Protein AF-A0A1J0D0J6-F1 (afdb_monomer_lite)

pLDDT: mean 79.49, std 19.03, range [25.89, 95.81]

Structure (mmCIF, N/CA/C/O backbone):
data_AF-A0A1J0D0J6-F1
#
_entry.id   AF-A0A1J0D0J6-F1
#
loop_
_atom_site.group_PDB
_atom_site.id
_atom_site.type_symbol
_atom_site.label_atom_id
_atom_site.label_alt_id
_atom_site.label_comp_id
_atom_site.label_asym_id
_atom_site.label_entity_id
_atom_site.label_seq_id
_atom_site.pdbx_PDB_ins_code
_atom_site.Cartn_x
_atom_site.Cartn_y
_atom_site.Cartn_z
_atom_site.occupancy
_atom_site.B_iso_or_equiv
_atom_site.auth_seq_id
_atom_site.auth_comp_id
_atom_site.auth_asym_id
_atom_site.auth_atom_id
_atom_site.pdbx_PDB_model_num
ATOM 1 N N . MET A 1 1 ? -25.439 -24.889 -25.841 1.00 33.88 1 MET A N 1
ATOM 2 C CA . MET A 1 1 ? -25.348 -24.005 -24.656 1.00 33.88 1 MET A CA 1
ATOM 3 C C . MET A 1 1 ? -24.408 -22.856 -24.989 1.00 33.88 1 MET A C 1
ATOM 5 O O . MET A 1 1 ? -23.199 -23.025 -24.946 1.00 33.88 1 MET A O 1
ATOM 9 N N . SER A 1 2 ? -24.957 -21.726 -25.433 1.00 25.89 2 SER A N 1
ATOM 10 C CA . SER A 1 2 ? -24.194 -20.523 -25.776 1.00 25.89 2 SER A CA 1
ATOM 11 C C . SER A 1 2 ? -23.903 -19.722 -24.507 1.00 25.89 2 SER A C 1
ATOM 13 O O . SER A 1 2 ? -24.827 -19.205 -23.877 1.00 25.89 2 SER A O 1
ATOM 15 N N . PHE A 1 3 ? -22.632 -19.621 -24.121 1.00 26.69 3 PHE A N 1
ATOM 16 C CA . PHE A 1 3 ? -22.214 -18.736 -23.038 1.00 26.69 3 PHE A CA 1
ATOM 17 C C . PHE A 1 3 ? -22.318 -17.281 -23.507 1.00 26.69 3 PHE A C 1
ATOM 19 O O . PHE A 1 3 ? -21.566 -16.821 -24.361 1.00 26.69 3 PHE A O 1
ATOM 26 N N . SER A 1 4 ? -23.299 -16.571 -22.953 1.00 28.45 4 SER A N 1
ATOM 27 C CA . SER A 1 4 ? -23.465 -15.125 -23.089 1.00 28.45 4 SER A CA 1
ATOM 28 C C . SER A 1 4 ? -22.262 -14.414 -22.459 1.00 28.45 4 SER A C 1
ATOM 30 O O . SER A 1 4 ? -22.034 -14.554 -21.256 1.00 28.45 4 SER A O 1
ATOM 32 N N . LEU A 1 5 ? -21.548 -13.613 -23.257 1.00 31.58 5 LEU A N 1
ATOM 33 C CA . LEU A 1 5 ? -20.520 -12.649 -22.848 1.00 31.58 5 LEU A CA 1
ATOM 34 C C . LEU A 1 5 ? -21.101 -11.623 -21.857 1.00 31.58 5 LEU A C 1
ATOM 36 O O . LEU A 1 5 ? -21.515 -10.527 -22.232 1.00 31.58 5 LEU A O 1
ATOM 40 N N . ARG A 1 6 ? -21.148 -11.973 -20.569 1.00 31.11 6 ARG A N 1
ATOM 41 C CA . ARG A 1 6 ? -21.402 -11.006 -19.497 1.00 31.11 6 ARG A CA 1
ATOM 42 C C . ARG A 1 6 ? -20.123 -10.202 -19.253 1.00 31.11 6 ARG A C 1
ATOM 44 O O . ARG A 1 6 ? -19.173 -10.720 -18.687 1.00 31.11 6 ARG A O 1
ATOM 51 N N . SER A 1 7 ? -20.163 -8.953 -19.724 1.00 34.00 7 SER A N 1
ATOM 52 C CA . SER A 1 7 ? -19.400 -7.765 -19.304 1.00 34.00 7 SER A CA 1
ATOM 53 C C . SER A 1 7 ? -17.882 -7.908 -19.124 1.00 34.00 7 SER A C 1
ATOM 55 O O . SER A 1 7 ? -17.413 -8.535 -18.180 1.00 34.00 7 SER A O 1
ATOM 57 N N . LEU A 1 8 ? -17.120 -7.197 -19.962 1.00 34.22 8 LEU A N 1
ATOM 58 C CA . LEU A 1 8 ? -15.710 -6.854 -19.736 1.00 34.22 8 LEU A CA 1
ATOM 59 C C . LEU A 1 8 ? -15.487 -6.430 -18.272 1.00 34.22 8 LEU A C 1
ATOM 61 O O . LEU A 1 8 ? -15.910 -5.353 -17.854 1.00 34.22 8 LEU A O 1
ATOM 65 N N . HIS A 1 9 ? -14.848 -7.305 -17.494 1.00 39.38 9 HIS A N 1
ATOM 66 C CA . HIS A 1 9 ? -14.452 -7.048 -16.114 1.00 39.38 9 HIS A CA 1
ATOM 67 C C . HIS A 1 9 ? -13.580 -5.790 -16.052 1.00 39.38 9 HIS A C 1
ATOM 69 O O . HIS A 1 9 ? -12.595 -5.672 -16.779 1.00 39.38 9 HIS A O 1
ATOM 75 N N . LYS A 1 10 ? -13.910 -4.855 -15.159 1.00 45.94 10 LYS A N 1
ATOM 76 C CA . LYS A 1 10 ? -13.025 -3.746 -14.789 1.00 45.94 10 LYS A CA 1
ATOM 77 C C . LYS A 1 10 ? -11.749 -4.354 -14.181 1.00 45.94 10 LYS A C 1
ATOM 79 O O . LYS A 1 10 ? -11.804 -4.926 -13.100 1.00 45.94 10 LYS A O 1
ATOM 84 N N . ILE A 1 11 ? -10.631 -4.309 -14.911 1.00 64.44 11 ILE A N 1
ATOM 85 C CA . ILE A 1 11 ? -9.398 -5.057 -14.576 1.00 64.44 11 ILE A CA 1
ATOM 86 C C . ILE A 1 11 ? -8.663 -4.450 -13.367 1.00 64.44 11 ILE A C 1
ATOM 88 O O . ILE A 1 11 ? -7.967 -5.163 -12.649 1.00 64.44 11 ILE A O 1
ATOM 92 N N . ALA A 1 12 ? -8.818 -3.145 -13.123 1.00 75.06 12 ALA A N 1
ATOM 93 C CA . ALA A 1 12 ? -8.212 -2.454 -11.990 1.00 75.06 12 ALA A CA 1
ATOM 94 C C . ALA A 1 12 ? -8.975 -1.167 -11.648 1.00 75.06 12 ALA A C 1
ATOM 96 O O . ALA A 1 12 ? -9.490 -0.486 -12.540 1.00 75.06 12 ALA A O 1
ATOM 97 N N . ASP A 1 13 ? -8.990 -0.811 -10.365 1.00 82.00 13 ASP A N 1
ATOM 98 C CA . ASP A 1 13 ? -9.289 0.551 -9.935 1.00 82.00 13 ASP A CA 1
ATOM 99 C C . ASP A 1 13 ? -8.008 1.384 -9.978 1.00 82.00 13 ASP A C 1
ATOM 101 O O . ASP A 1 13 ? -6.954 0.952 -9.508 1.00 82.00 13 ASP A O 1
ATOM 105 N N . ILE A 1 14 ? -8.101 2.576 -10.565 1.00 82.75 14 ILE A N 1
ATOM 106 C CA . ILE A 1 14 ? -6.987 3.516 -10.677 1.00 82.75 14 ILE A CA 1
ATOM 107 C C . ILE A 1 14 ? -7.371 4.790 -9.934 1.00 82.75 14 ILE A C 1
ATOM 109 O O . ILE A 1 14 ? -8.470 5.313 -10.116 1.00 82.75 14 ILE A O 1
ATOM 113 N N . PHE A 1 15 ? -6.449 5.276 -9.109 1.00 83.50 15 PHE A N 1
ATOM 114 C CA . PHE A 1 15 ? -6.597 6.496 -8.327 1.00 83.50 15 PHE A CA 1
ATOM 115 C C . PHE A 1 15 ? -5.605 7.537 -8.846 1.00 83.50 15 PHE A C 1
ATOM 117 O O . PHE A 1 15 ? -4.463 7.201 -9.162 1.00 83.50 15 PHE A O 1
ATOM 124 N N . TYR A 1 16 ? -6.044 8.790 -8.941 1.00 82.38 16 TYR A N 1
ATOM 125 C CA . TYR A 1 16 ? -5.251 9.896 -9.472 1.00 82.38 16 TYR A CA 1
ATOM 126 C C . TYR A 1 16 ? -5.133 11.008 -8.437 1.00 82.38 16 TYR A C 1
ATOM 128 O O . TYR A 1 16 ? -6.070 11.240 -7.672 1.00 82.38 16 TYR A O 1
ATOM 136 N N . ILE A 1 17 ? -3.991 11.701 -8.439 1.00 85.56 17 ILE A N 1
ATOM 137 C CA . ILE A 1 17 ? -3.879 12.989 -7.753 1.00 85.56 17 ILE A CA 1
ATOM 138 C C . ILE A 1 17 ? -4.787 13.971 -8.487 1.00 85.56 17 ILE A C 1
ATOM 140 O O . ILE A 1 17 ? -4.738 14.082 -9.711 1.00 85.56 17 ILE A O 1
ATOM 144 N N . ASP A 1 18 ? -5.610 14.668 -7.723 1.00 83.69 18 ASP A N 1
ATOM 145 C CA . ASP A 1 18 ? -6.463 15.727 -8.230 1.00 83.69 18 ASP A CA 1
ATOM 146 C C . ASP A 1 18 ? -5.636 16.992 -8.533 1.00 83.69 18 ASP A C 1
ATOM 148 O O . ASP A 1 18 ? -4.759 17.379 -7.755 1.00 83.69 18 ASP A O 1
ATOM 152 N N . SER A 1 19 ? -5.882 17.616 -9.689 1.00 82.06 19 SER A N 1
ATOM 15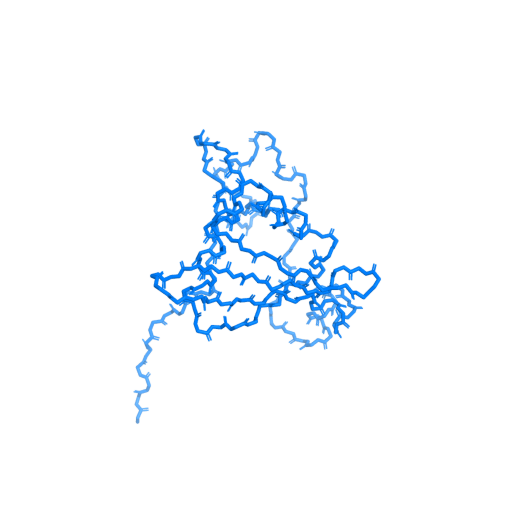3 C CA . SER A 1 19 ? -5.074 18.738 -10.188 1.00 82.06 19 SER A CA 1
ATOM 154 C C . SER A 1 19 ? -5.249 20.031 -9.404 1.00 82.06 19 SER A C 1
ATOM 156 O O . SER A 1 19 ? -4.346 20.870 -9.412 1.00 82.06 19 SER A O 1
ATOM 158 N N . GLU A 1 20 ? -6.382 20.187 -8.722 1.00 84.25 20 GLU A N 1
ATOM 159 C CA . GLU A 1 20 ? -6.707 21.385 -7.951 1.00 84.25 20 GLU A CA 1
ATOM 160 C C . GLU A 1 20 ? -6.112 21.294 -6.545 1.00 84.25 20 GLU A C 1
ATOM 162 O O . GLU A 1 20 ? -5.362 22.165 -6.110 1.00 84.25 20 GLU A O 1
ATOM 167 N N . THR A 1 21 ? -6.394 20.196 -5.846 1.00 85.44 21 THR A N 1
ATOM 168 C CA . THR A 1 21 ? -5.974 19.971 -4.460 1.00 85.44 21 THR A CA 1
ATOM 169 C C . THR A 1 21 ? -4.526 19.508 -4.342 1.00 85.44 21 THR A C 1
ATOM 171 O O . THR A 1 21 ? -3.906 19.714 -3.298 1.00 85.44 21 THR A O 1
ATOM 174 N N . LYS A 1 22 ? -3.989 18.844 -5.379 1.00 84.19 22 LYS A N 1
ATOM 175 C CA . LYS A 1 22 ? -2.645 18.234 -5.419 1.00 84.19 22 LYS A CA 1
ATOM 176 C C . LYS A 1 22 ? -2.328 17.376 -4.186 1.00 84.19 22 LYS A C 1
ATOM 178 O O . LYS A 1 22 ? -1.175 17.241 -3.777 1.00 84.19 22 LYS A O 1
ATOM 183 N N . ASN A 1 23 ? -3.359 16.791 -3.577 1.00 86.56 23 ASN A N 1
ATOM 184 C CA . ASN A 1 23 ? -3.250 16.106 -2.298 1.00 86.56 23 ASN A CA 1
ATOM 185 C C . ASN A 1 23 ? -3.076 14.593 -2.499 1.00 86.56 23 ASN A C 1
ATOM 187 O O . ASN A 1 23 ? -4.041 13.863 -2.732 1.00 86.56 23 ASN A O 1
ATOM 191 N N . SER A 1 24 ? -1.839 14.111 -2.372 1.00 86.25 24 SER A N 1
ATOM 192 C CA . SER A 1 24 ? -1.521 12.683 -2.496 1.00 86.25 24 SER A CA 1
ATOM 193 C C . SER A 1 24 ? -2.089 11.822 -1.365 1.00 86.25 24 SER A C 1
ATOM 195 O O . SER A 1 24 ? -2.335 10.633 -1.570 1.00 86.25 24 SER A O 1
ATOM 197 N N . ASP A 1 25 ? -2.375 12.401 -0.198 1.00 89.69 25 ASP A N 1
ATOM 198 C CA . ASP A 1 25 ? -2.950 11.651 0.916 1.00 89.69 25 ASP A CA 1
ATOM 199 C C . ASP A 1 25 ? -4.391 11.210 0.602 1.00 89.69 25 ASP A C 1
ATOM 201 O O . ASP A 1 25 ? -4.797 10.110 0.977 1.00 89.69 25 ASP A O 1
ATOM 205 N N . LEU A 1 26 ? -5.150 12.018 -0.154 1.00 89.69 26 LEU A N 1
ATOM 206 C CA . LEU A 1 26 ? -6.492 11.643 -0.615 1.00 89.69 26 LEU A CA 1
ATOM 207 C C . LEU A 1 26 ? -6.462 10.437 -1.557 1.00 89.69 26 LEU A C 1
ATOM 209 O O . LEU A 1 26 ? -7.381 9.621 -1.529 1.00 89.69 26 LEU A O 1
ATOM 213 N N . VAL A 1 27 ? -5.402 10.285 -2.353 1.00 91.06 27 VAL A N 1
ATOM 214 C CA . VAL A 1 27 ? -5.236 9.124 -3.237 1.00 91.06 27 VAL A CA 1
ATOM 215 C C . VAL A 1 27 ? -5.095 7.848 -2.410 1.00 91.06 27 VAL A C 1
ATOM 217 O O . VAL A 1 27 ? -5.794 6.870 -2.678 1.00 91.06 27 VAL A O 1
ATOM 220 N N . ILE A 1 28 ? -4.268 7.877 -1.358 1.00 92.31 28 ILE A N 1
ATOM 221 C CA . ILE A 1 28 ? -4.145 6.753 -0.421 1.00 92.31 28 ILE A CA 1
ATOM 222 C C . ILE A 1 28 ? -5.481 6.484 0.281 1.00 92.31 28 ILE A C 1
ATOM 224 O O . ILE A 1 28 ? -5.913 5.335 0.335 1.00 92.31 28 ILE A O 1
ATOM 228 N N . CYS A 1 29 ? -6.164 7.515 0.789 1.00 92.38 29 CYS A N 1
ATOM 229 C CA . CYS A 1 29 ? -7.453 7.346 1.464 1.00 92.38 29 CYS A CA 1
ATOM 230 C C . CYS A 1 29 ? -8.501 6.700 0.546 1.00 92.38 29 CYS A C 1
ATOM 232 O O . CYS A 1 29 ? -9.153 5.742 0.951 1.00 92.38 29 CYS A O 1
ATOM 234 N N . ASN A 1 30 ? -8.614 7.159 -0.702 1.00 91.81 30 ASN A N 1
ATOM 235 C CA . ASN A 1 30 ? -9.546 6.603 -1.684 1.00 91.81 30 ASN A CA 1
ATOM 236 C C . ASN A 1 30 ? -9.204 5.154 -2.055 1.00 91.81 30 ASN A C 1
ATOM 238 O O . ASN A 1 30 ? -10.107 4.327 -2.221 1.00 91.81 30 ASN A O 1
ATOM 242 N N . MET A 1 31 ? -7.909 4.838 -2.157 1.00 93.00 31 MET A N 1
ATOM 243 C CA . MET A 1 31 ? -7.432 3.472 -2.358 1.00 93.00 31 MET A CA 1
ATOM 244 C C . MET A 1 31 ? -7.852 2.574 -1.190 1.00 93.00 31 MET A C 1
ATOM 246 O O . MET A 1 31 ? -8.501 1.554 -1.417 1.00 93.00 31 MET A O 1
ATOM 250 N N . LEU A 1 32 ? -7.550 2.967 0.052 1.00 92.56 32 LEU A N 1
ATOM 251 C CA . LEU A 1 32 ? -7.904 2.200 1.251 1.00 92.56 32 LEU A CA 1
ATOM 252 C C . LEU A 1 32 ? -9.419 2.005 1.373 1.00 92.56 32 LEU A C 1
ATOM 254 O O . LEU A 1 32 ? -9.879 0.882 1.575 1.00 92.56 32 LEU A O 1
ATOM 258 N N . ASP A 1 33 ? -10.207 3.063 1.179 1.00 92.94 33 ASP A N 1
ATOM 259 C CA . ASP A 1 33 ? -11.670 2.989 1.209 1.00 92.94 33 ASP A CA 1
ATOM 260 C C . ASP A 1 33 ? -12.238 2.057 0.142 1.00 92.94 33 ASP A C 1
ATOM 262 O O . ASP A 1 33 ? -13.258 1.406 0.361 1.00 92.94 33 ASP A O 1
ATOM 266 N N . THR A 1 34 ? -11.583 1.971 -1.013 1.00 91.81 34 THR A N 1
ATOM 267 C CA . THR A 1 34 ? -11.979 1.044 -2.073 1.00 91.81 34 THR A CA 1
ATOM 268 C C . THR A 1 34 ? -11.615 -0.394 -1.725 1.00 91.81 34 THR A C 1
ATOM 270 O O . THR A 1 34 ? -12.426 -1.286 -1.951 1.00 91.81 34 THR A O 1
ATOM 273 N N . MET A 1 35 ? -10.465 -0.630 -1.089 1.00 91.62 35 MET A N 1
ATOM 274 C CA . MET A 1 35 ? -10.091 -1.958 -0.589 1.00 91.62 35 MET A CA 1
ATOM 275 C C . MET A 1 35 ? -11.125 -2.491 0.415 1.00 91.62 35 MET A C 1
ATOM 277 O O . MET A 1 35 ? -11.558 -3.630 0.301 1.00 91.62 35 MET A O 1
ATOM 281 N N . PHE A 1 36 ? -11.631 -1.653 1.325 1.00 91.62 36 PHE A N 1
ATOM 282 C CA . PHE A 1 36 ? -12.677 -2.059 2.278 1.00 91.62 36 PHE A CA 1
ATOM 283 C C . PHE A 1 36 ? -14.041 -2.406 1.646 1.00 91.62 36 PHE A C 1
ATOM 285 O O . PHE A 1 36 ? -14.899 -2.947 2.343 1.00 91.62 36 PHE A O 1
ATOM 292 N N . LYS A 1 37 ? -14.277 -2.093 0.362 1.00 90.44 37 LYS A N 1
ATOM 293 C CA . LYS A 1 37 ? -15.532 -2.434 -0.341 1.00 90.44 37 LYS A CA 1
ATOM 294 C C . LYS A 1 37 ? -15.537 -3.851 -0.906 1.00 90.44 37 LYS A C 1
ATOM 296 O O . LYS A 1 37 ? -16.611 -4.374 -1.196 1.00 90.44 37 LYS A O 1
ATOM 301 N N . TYR A 1 38 ? -14.367 -4.448 -1.106 1.00 86.94 38 TYR A N 1
ATOM 302 C CA . TYR A 1 38 ? -14.255 -5.800 -1.638 1.00 86.94 38 TYR A CA 1
ATOM 303 C C . TYR A 1 38 ? -14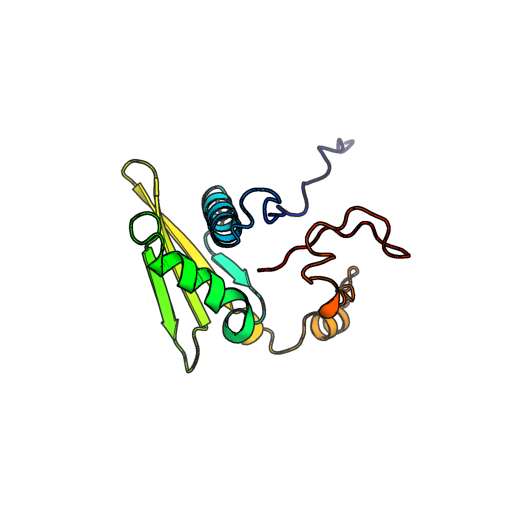.293 -6.825 -0.504 1.00 86.94 38 TYR A C 1
ATOM 305 O O . TYR A 1 38 ? -13.784 -6.574 0.584 1.00 86.94 38 TYR A O 1
ATOM 313 N N . ASP A 1 39 ? -14.815 -8.021 -0.778 1.00 82.62 39 ASP A N 1
ATOM 314 C CA . ASP A 1 39 ? -14.819 -9.148 0.174 1.00 82.62 39 ASP A CA 1
ATOM 315 C C . ASP A 1 39 ? -13.436 -9.836 0.286 1.00 82.62 39 ASP A C 1
ATOM 317 O O . ASP A 1 39 ? -13.291 -11.036 0.525 1.00 82.62 39 ASP A O 1
ATOM 321 N N . VAL A 1 40 ? -12.373 -9.064 0.048 1.00 81.06 40 VAL A N 1
ATOM 322 C CA . VAL A 1 40 ? -10.985 -9.515 0.041 1.00 81.06 40 VAL A CA 1
ATOM 323 C C . VAL A 1 40 ? -10.316 -9.029 1.315 1.00 81.06 40 VAL A C 1
ATOM 325 O O . VAL A 1 40 ? -10.244 -7.838 1.601 1.00 81.06 40 VAL A O 1
ATOM 328 N N . HIS A 1 41 ? -9.776 -9.976 2.072 1.00 87.38 41 HIS A N 1
ATOM 329 C CA . HIS A 1 41 ? -9.208 -9.704 3.389 1.00 87.38 41 HIS A CA 1
ATOM 330 C C . HIS A 1 41 ? -7.697 -9.444 3.336 1.00 87.38 41 HIS A C 1
ATOM 332 O O . HIS A 1 41 ? -7.152 -8.804 4.236 1.00 87.38 41 HIS A O 1
ATOM 338 N N . THR A 1 42 ? -7.019 -9.916 2.283 1.00 93.00 42 THR A N 1
ATOM 339 C CA . THR A 1 42 ? -5.567 -9.788 2.111 1.00 93.00 42 THR A CA 1
ATOM 340 C C . THR A 1 42 ? -5.225 -9.351 0.696 1.00 93.00 42 THR A C 1
ATOM 342 O O . THR A 1 42 ? -5.578 -10.007 -0.279 1.00 93.00 42 THR A O 1
ATOM 345 N N . TYR A 1 43 ? -4.467 -8.269 0.609 1.00 93.75 43 TYR A N 1
ATOM 346 C CA . TYR A 1 43 ? -3.893 -7.713 -0.600 1.00 93.75 43 TYR A CA 1
ATOM 347 C C . TYR A 1 43 ? -2.389 -7.939 -0.596 1.00 93.75 43 TYR A C 1
ATOM 349 O O . TYR A 1 43 ? -1.731 -7.837 0.441 1.00 93.75 43 TYR A O 1
ATOM 357 N N . TYR A 1 44 ? -1.835 -8.213 -1.769 1.00 92.25 44 TYR A N 1
ATOM 358 C CA . TYR A 1 44 ? -0.404 -8.397 -1.946 1.00 92.25 44 TYR A CA 1
ATOM 359 C C . TYR A 1 44 ? 0.164 -7.212 -2.711 1.00 92.25 44 TYR A C 1
ATOM 361 O O . TYR A 1 44 ? -0.209 -6.969 -3.856 1.00 92.25 44 TYR A O 1
ATOM 369 N N . CYS A 1 45 ? 1.076 -6.491 -2.071 1.00 92.31 45 CYS A N 1
ATOM 370 C CA . CYS A 1 45 ? 1.879 -5.466 -2.718 1.00 92.31 45 CYS A CA 1
ATOM 371 C C . CYS A 1 45 ? 3.303 -6.007 -2.879 1.00 92.31 45 CYS A C 1
ATOM 373 O O . CYS A 1 45 ? 3.796 -6.740 -2.022 1.00 92.31 45 CYS A O 1
ATOM 375 N N . HIS A 1 46 ? 3.945 -5.751 -4.012 1.00 91.00 46 HIS A N 1
ATOM 376 C CA . HIS A 1 46 ? 5.263 -6.303 -4.300 1.00 91.00 46 HIS A CA 1
ATOM 377 C C . HIS A 1 46 ? 6.342 -5.274 -4.007 1.00 91.00 46 HIS A C 1
ATOM 379 O O . HIS A 1 46 ? 6.350 -4.225 -4.645 1.00 91.00 46 HIS A O 1
ATOM 385 N N . ASN A 1 47 ? 7.263 -5.608 -3.098 1.00 89.94 47 ASN A N 1
ATOM 386 C CA . ASN A 1 47 ? 8.285 -4.695 -2.587 1.00 89.94 47 ASN A CA 1
ATOM 387 C C . ASN A 1 47 ? 7.674 -3.538 -1.773 1.00 89.94 47 ASN A C 1
ATOM 389 O O . ASN A 1 47 ? 8.160 -2.407 -1.814 1.00 89.94 47 ASN A O 1
ATOM 393 N N . LEU A 1 48 ? 6.602 -3.847 -1.030 1.00 90.12 48 LEU A N 1
ATOM 394 C CA . LEU A 1 48 ? 5.843 -2.901 -0.208 1.00 90.12 48 LEU A CA 1
ATOM 395 C C . LEU A 1 48 ? 6.759 -2.136 0.750 1.00 90.12 48 LEU A C 1
ATOM 397 O O . LEU A 1 48 ? 6.675 -0.912 0.834 1.00 90.12 48 LEU A O 1
ATOM 401 N N . ALA A 1 49 ? 7.633 -2.858 1.457 1.00 87.50 49 ALA A N 1
ATOM 402 C CA . ALA A 1 49 ? 8.464 -2.297 2.519 1.00 87.50 49 ALA A CA 1
ATOM 403 C C . ALA A 1 49 ? 9.400 -1.178 2.036 1.00 87.50 49 ALA A C 1
ATOM 405 O O . ALA A 1 49 ? 9.695 -0.260 2.796 1.00 87.50 49 ALA A O 1
ATOM 406 N N . ASN A 1 50 ? 9.850 -1.254 0.781 1.00 86.69 50 ASN A N 1
ATOM 407 C CA . ASN A 1 50 ? 10.848 -0.347 0.214 1.00 86.69 50 ASN A CA 1
ATOM 408 C C . ASN A 1 50 ? 10.245 0.771 -0.652 1.00 86.69 50 ASN A C 1
ATOM 410 O O . ASN A 1 50 ? 10.997 1.600 -1.155 1.00 86.69 50 ASN A O 1
ATOM 414 N N . SER A 1 51 ? 8.928 0.771 -0.881 1.00 84.00 51 SER A N 1
ATOM 415 C CA . SER A 1 51 ? 8.265 1.725 -1.779 1.00 84.00 51 SER A CA 1
ATOM 416 C C . SER A 1 51 ? 7.005 2.302 -1.133 1.00 84.00 51 SER A C 1
ATOM 418 O O . SER A 1 51 ? 7.067 3.312 -0.433 1.00 84.00 51 SER A O 1
ATOM 420 N N . ASP A 1 52 ? 5.859 1.644 -1.309 1.00 87.31 52 ASP A N 1
ATOM 421 C CA . ASP A 1 52 ? 4.545 2.246 -1.048 1.00 87.31 52 ASP A CA 1
ATOM 422 C C . ASP A 1 52 ? 4.240 2.419 0.450 1.00 87.31 52 ASP A C 1
ATOM 424 O O . ASP A 1 52 ? 3.422 3.253 0.849 1.00 87.31 52 ASP A O 1
ATOM 428 N N . LEU A 1 53 ? 4.894 1.635 1.312 1.00 89.25 53 LEU A N 1
ATOM 429 C CA . LEU A 1 53 ? 4.579 1.589 2.737 1.00 89.25 53 LEU A CA 1
ATOM 430 C C . LEU A 1 53 ? 4.751 2.935 3.442 1.00 89.25 53 LEU A C 1
ATOM 432 O O . LEU A 1 53 ? 3.955 3.263 4.322 1.00 89.25 53 LEU A O 1
ATOM 436 N N . TYR A 1 54 ? 5.764 3.717 3.063 1.00 89.00 54 TYR A N 1
ATOM 437 C CA . TYR A 1 54 ? 6.005 5.029 3.661 1.00 89.00 54 TYR A CA 1
ATOM 438 C C . TYR A 1 54 ? 4.778 5.943 3.514 1.00 89.00 54 TYR A C 1
ATOM 440 O O . TYR A 1 54 ? 4.343 6.575 4.478 1.00 89.00 54 TYR A O 1
ATOM 448 N N . TYR A 1 55 ? 4.158 5.947 2.335 1.00 89.31 55 TYR A N 1
ATOM 449 C CA . TYR A 1 55 ? 2.992 6.775 2.037 1.00 89.31 55 TYR A CA 1
ATOM 450 C C . TYR A 1 55 ? 1.719 6.282 2.738 1.00 89.31 55 TYR A C 1
ATOM 452 O O . TYR A 1 55 ? 0.914 7.084 3.225 1.00 89.31 55 TYR A O 1
ATOM 460 N N . ILE A 1 56 ? 1.569 4.962 2.871 1.00 90.81 56 ILE A N 1
ATOM 461 C CA . ILE A 1 56 ? 0.477 4.337 3.633 1.00 90.81 56 ILE A CA 1
ATOM 462 C C . ILE A 1 56 ? 0.607 4.642 5.136 1.00 90.81 56 ILE A C 1
ATOM 464 O O . ILE A 1 56 ? -0.377 4.922 5.814 1.00 90.81 56 ILE A O 1
ATOM 468 N N . LEU A 1 57 ? 1.821 4.630 5.690 1.00 89.38 57 LEU A N 1
ATOM 469 C CA . LEU A 1 57 ? 2.033 4.967 7.100 1.00 89.38 57 LEU A CA 1
ATOM 470 C C . LEU A 1 57 ? 1.895 6.468 7.360 1.00 89.38 57 LEU A C 1
ATOM 472 O O . LEU A 1 57 ? 1.351 6.862 8.389 1.00 89.38 57 LEU A O 1
ATOM 476 N N . LYS A 1 58 ? 2.315 7.324 6.428 1.00 90.25 58 LYS A N 1
ATOM 477 C CA . LYS A 1 58 ? 2.133 8.778 6.536 1.00 90.25 58 LYS A CA 1
ATOM 478 C C . LYS A 1 58 ? 0.657 9.159 6.686 1.00 90.25 58 LYS A C 1
ATOM 480 O O . LYS A 1 58 ? 0.325 10.027 7.495 1.00 90.25 58 LYS A O 1
ATOM 485 N N . THR A 1 59 ? -0.236 8.486 5.961 1.00 85.19 59 THR A N 1
ATOM 486 C CA . THR A 1 59 ? -1.686 8.706 6.095 1.00 85.19 59 THR A CA 1
ATOM 487 C C . THR A 1 59 ? -2.228 8.278 7.455 1.00 85.19 59 THR A C 1
ATOM 489 O O . THR A 1 59 ? -3.147 8.925 7.952 1.00 85.19 59 THR A O 1
ATOM 492 N N . SER A 1 60 ? -1.625 7.279 8.111 1.00 82.31 60 SER A N 1
ATOM 493 C CA . SER A 1 60 ? -2.002 6.893 9.481 1.00 82.31 60 SER A CA 1
ATOM 494 C C . SER A 1 60 ? -1.819 8.016 10.501 1.00 82.31 60 SER A C 1
ATOM 496 O O . SER A 1 60 ? -2.656 8.191 11.383 1.00 82.31 60 SER A O 1
ATOM 498 N N . ILE A 1 61 ? -0.761 8.815 10.340 1.00 86.19 61 ILE A N 1
ATOM 499 C CA . ILE A 1 61 ? -0.442 9.932 11.237 1.00 86.19 61 ILE A CA 1
ATOM 500 C C . ILE A 1 61 ? -1.411 11.094 11.008 1.00 86.19 61 ILE A C 1
ATOM 502 O O . ILE A 1 61 ? -1.829 11.752 11.956 1.00 86.19 61 ILE A O 1
ATOM 506 N N . LYS A 1 62 ? -1.781 11.346 9.748 1.00 87.81 62 LYS A N 1
ATOM 507 C CA . LYS A 1 62 ? -2.670 12.455 9.377 1.00 87.81 62 LYS A CA 1
ATOM 508 C C . LYS A 1 62 ? -4.144 12.180 9.667 1.00 87.81 62 LYS A C 1
ATOM 510 O O . LYS A 1 62 ? -4.883 13.115 9.959 1.00 87.81 62 LYS A O 1
ATOM 515 N N . TYR A 1 63 ? -4.568 10.919 9.597 1.00 87.62 63 TYR A N 1
ATOM 516 C CA . TYR A 1 63 ? -5.969 10.520 9.751 1.00 87.62 63 TYR A CA 1
ATOM 517 C C . TYR A 1 63 ? -6.162 9.419 10.810 1.00 87.62 63 TYR A C 1
ATOM 519 O O . TYR A 1 63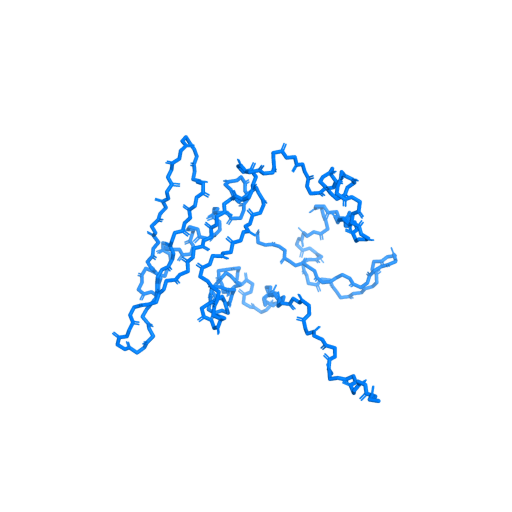 ? -6.772 8.382 10.518 1.00 87.62 63 TYR A O 1
ATOM 527 N N . PRO A 1 64 ? -5.707 9.633 12.061 1.00 86.06 64 PRO A N 1
ATOM 528 C CA . PRO A 1 64 ? -5.707 8.600 13.102 1.00 86.06 64 PRO A CA 1
ATOM 529 C C . PRO A 1 64 ? -7.119 8.147 13.507 1.00 86.06 64 PRO A C 1
ATOM 531 O O . PRO A 1 64 ? -7.303 7.040 14.005 1.00 86.06 64 PRO A O 1
ATOM 534 N N . ASN A 1 65 ? -8.130 8.987 13.259 1.00 88.31 65 ASN A N 1
ATOM 535 C CA . ASN A 1 65 ? -9.530 8.702 13.585 1.00 88.31 65 ASN A CA 1
ATOM 536 C C . ASN A 1 65 ? -10.265 7.914 12.488 1.00 88.31 65 ASN A C 1
ATOM 538 O O . ASN A 1 65 ? -11.387 7.465 12.712 1.00 88.31 65 ASN A O 1
ATOM 542 N N . ILE A 1 66 ? -9.668 7.767 11.299 1.00 90.38 66 ILE A N 1
ATOM 5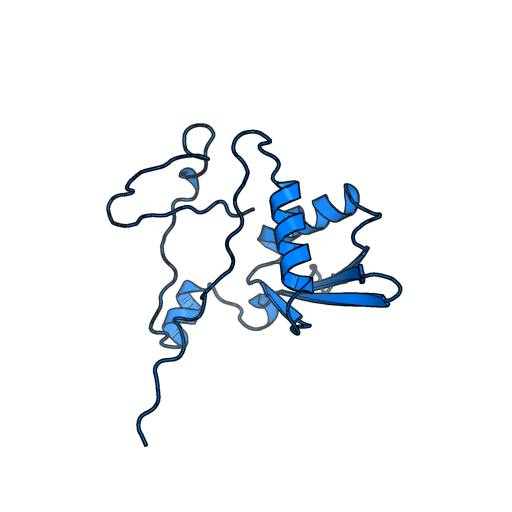43 C CA . ILE A 1 66 ? -10.291 7.062 10.168 1.00 90.38 66 ILE A CA 1
ATOM 544 C C . ILE A 1 66 ? -9.784 5.623 10.098 1.00 90.38 66 ILE A C 1
ATOM 546 O O . ILE A 1 66 ? -10.571 4.691 9.924 1.00 90.38 66 ILE A O 1
ATOM 550 N N . TYR A 1 67 ? -8.475 5.446 10.256 1.00 92.50 67 TYR A N 1
ATOM 551 C CA . TYR A 1 67 ? -7.805 4.169 10.072 1.00 92.50 67 TYR A CA 1
ATOM 552 C C . TYR A 1 67 ? -6.901 3.865 11.261 1.00 92.50 67 TYR A C 1
ATOM 554 O O . TYR A 1 67 ? -6.134 4.713 11.709 1.00 92.50 67 TYR A O 1
ATOM 562 N N . THR A 1 68 ? -6.928 2.620 11.729 1.00 91.88 68 THR A N 1
ATOM 563 C CA . THR A 1 68 ? -5.937 2.109 12.683 1.00 91.88 68 THR A CA 1
ATOM 564 C C . THR A 1 68 ? -5.046 1.092 11.993 1.00 91.88 68 THR A C 1
ATOM 566 O O . THR A 1 68 ? -5.552 0.161 11.365 1.00 91.88 68 THR A O 1
ATOM 569 N N . PHE A 1 69 ? -3.734 1.254 12.141 1.00 93.00 69 PHE A N 1
ATOM 570 C CA . PHE A 1 69 ? -2.724 0.448 11.468 1.00 93.00 69 PHE A CA 1
ATOM 571 C C . PHE A 1 69 ? -1.951 -0.398 12.478 1.00 93.00 69 PHE A C 1
ATOM 573 O O . PHE A 1 69 ? -1.508 0.099 13.510 1.00 93.00 69 PHE A O 1
ATOM 580 N N . TYR A 1 70 ? -1.756 -1.670 12.151 1.00 92.00 70 TYR A N 1
ATOM 581 C CA . TYR A 1 70 ? -1.007 -2.636 12.947 1.00 92.00 70 TYR A CA 1
ATOM 582 C C . TYR A 1 70 ? 0.101 -3.242 12.069 1.00 92.00 70 TYR A C 1
ATOM 584 O O . TYR A 1 70 ? -0.133 -4.237 11.367 1.00 92.00 70 TYR A O 1
ATOM 592 N N . PRO A 1 71 ? 1.292 -2.617 12.021 1.00 89.88 71 PRO A N 1
ATOM 593 C CA . PRO A 1 71 ? 2.421 -3.133 11.257 1.00 89.88 71 PRO A CA 1
ATOM 594 C C . PRO A 1 71 ? 2.995 -4.402 11.905 1.00 89.88 71 PRO A C 1
ATOM 596 O O . PRO A 1 71 ? 3.079 -4.523 13.123 1.00 89.88 71 PRO A O 1
ATOM 599 N N . THR A 1 72 ? 3.398 -5.361 11.075 1.00 89.25 72 THR A N 1
ATOM 600 C CA . THR A 1 72 ? 4.083 -6.599 11.467 1.00 89.25 72 THR A CA 1
ATOM 601 C C . THR A 1 72 ? 5.504 -6.580 10.918 1.00 89.25 72 THR A C 1
ATOM 603 O O . THR A 1 72 ? 5.700 -6.413 9.711 1.00 89.25 72 THR A O 1
ATOM 606 N N . PHE A 1 73 ? 6.487 -6.799 11.790 1.00 85.50 73 PHE A N 1
ATOM 607 C CA . PHE A 1 73 ? 7.907 -6.709 11.462 1.00 85.50 73 PHE A CA 1
ATOM 608 C C . PHE A 1 73 ? 8.583 -8.084 11.469 1.00 85.50 73 PHE A C 1
ATOM 610 O O . PHE A 1 73 ? 8.348 -8.904 12.353 1.00 85.50 73 PHE A O 1
ATOM 617 N N . LYS A 1 74 ? 9.475 -8.302 10.503 1.00 74.56 74 LYS A N 1
ATOM 618 C CA . LYS A 1 74 ? 10.503 -9.348 10.497 1.00 74.56 74 LYS A CA 1
ATOM 619 C C . LYS A 1 74 ? 11.750 -8.743 9.850 1.00 74.56 74 LYS A C 1
ATOM 621 O O . LYS A 1 74 ? 11.911 -8.822 8.636 1.00 74.56 74 LYS A O 1
ATOM 626 N N . TYR A 1 75 ? 12.567 -8.062 10.655 1.00 77.88 75 TYR A N 1
ATOM 627 C CA . TYR A 1 75 ? 13.655 -7.148 10.248 1.00 77.88 75 TYR A CA 1
ATOM 628 C C . TYR A 1 75 ? 13.189 -5.881 9.509 1.00 77.88 75 TYR A C 1
ATOM 630 O O . TYR A 1 75 ? 13.619 -4.795 9.869 1.00 77.88 75 TYR A O 1
ATOM 638 N N . ASN A 1 76 ? 12.243 -6.006 8.574 1.00 76.25 76 ASN A N 1
ATOM 639 C CA . ASN A 1 76 ? 11.468 -4.920 7.965 1.00 76.25 76 ASN A CA 1
ATOM 640 C C . ASN A 1 76 ? 9.962 -5.177 8.145 1.00 76.25 76 ASN A C 1
ATOM 642 O O . ASN A 1 76 ? 9.559 -6.268 8.559 1.00 76.25 76 ASN A O 1
ATOM 646 N N . ILE A 1 77 ? 9.110 -4.193 7.839 1.00 78.38 77 ILE A N 1
ATOM 647 C CA . ILE A 1 77 ? 7.655 -4.408 7.813 1.00 78.38 77 ILE A CA 1
ATOM 648 C C . ILE A 1 77 ? 7.319 -5.333 6.646 1.00 78.38 77 ILE A C 1
ATOM 650 O O . ILE A 1 77 ? 7.525 -4.983 5.491 1.00 78.38 77 ILE A O 1
ATOM 654 N N . ILE A 1 78 ? 6.768 -6.503 6.952 1.00 86.31 78 ILE A N 1
ATOM 655 C CA . ILE A 1 78 ? 6.376 -7.509 5.950 1.00 86.31 78 ILE A CA 1
ATOM 656 C C . ILE A 1 78 ? 4.873 -7.506 5.679 1.00 86.31 78 ILE A C 1
ATOM 658 O O . ILE A 1 78 ? 4.400 -8.104 4.715 1.00 86.31 78 ILE A O 1
ATOM 662 N N . LYS A 1 79 ? 4.104 -6.876 6.567 1.00 92.25 79 LYS A N 1
ATOM 663 C CA . LYS A 1 79 ? 2.646 -6.885 6.549 1.00 92.25 79 LYS A CA 1
ATOM 664 C C . LYS A 1 79 ? 2.115 -5.718 7.368 1.00 92.25 79 LYS A C 1
ATOM 666 O O . LYS A 1 79 ? 2.685 -5.372 8.399 1.00 92.25 79 LYS A O 1
ATOM 671 N N . ILE A 1 80 ? 0.985 -5.166 6.955 1.00 93.69 80 ILE A N 1
ATOM 672 C CA . ILE A 1 80 ? 0.230 -4.176 7.716 1.00 93.69 80 ILE A CA 1
ATOM 673 C C . ILE A 1 80 ? -1.242 -4.572 7.741 1.00 93.69 80 ILE A C 1
ATOM 675 O O . ILE A 1 80 ? -1.836 -4.868 6.706 1.00 93.69 80 ILE A O 1
ATOM 679 N N . ILE A 1 81 ? -1.823 -4.629 8.936 1.00 94.75 81 ILE A N 1
ATOM 680 C CA . ILE A 1 81 ? -3.269 -4.795 9.103 1.00 94.75 81 ILE A CA 1
ATOM 681 C C . ILE A 1 81 ? -3.854 -3.403 9.283 1.00 94.75 81 ILE A C 1
ATOM 683 O O . ILE A 1 81 ? -3.372 -2.633 10.109 1.00 94.75 81 ILE A O 1
ATOM 687 N N . ILE A 1 82 ? -4.888 -3.083 8.521 1.00 94.75 82 ILE A N 1
ATOM 688 C CA . ILE A 1 82 ? -5.564 -1.791 8.554 1.00 94.75 82 ILE A CA 1
ATOM 689 C C . ILE A 1 82 ? -7.005 -2.052 8.953 1.00 94.75 82 ILE A C 1
ATOM 691 O O . ILE A 1 82 ? -7.649 -2.956 8.422 1.00 94.75 82 ILE A O 1
ATOM 695 N N . SER A 1 83 ? -7.514 -1.272 9.898 1.00 94.38 83 SER A N 1
ATOM 696 C CA . SER A 1 83 ? -8.902 -1.370 10.337 1.00 94.38 83 SER A CA 1
ATOM 697 C C . SER A 1 83 ? -9.615 -0.032 10.285 1.00 94.38 83 SER A C 1
ATOM 699 O O . SER A 1 83 ? -8.993 1.010 10.487 1.00 94.38 83 SER A O 1
ATOM 701 N N . LYS A 1 84 ? -10.922 -0.088 10.038 1.00 93.19 84 LYS A N 1
ATOM 702 C CA . LYS A 1 84 ? -11.830 1.061 9.991 1.00 93.19 84 LYS A CA 1
ATOM 703 C C . LYS A 1 84 ? -13.173 0.681 10.613 1.00 93.19 84 LYS A C 1
ATOM 705 O O 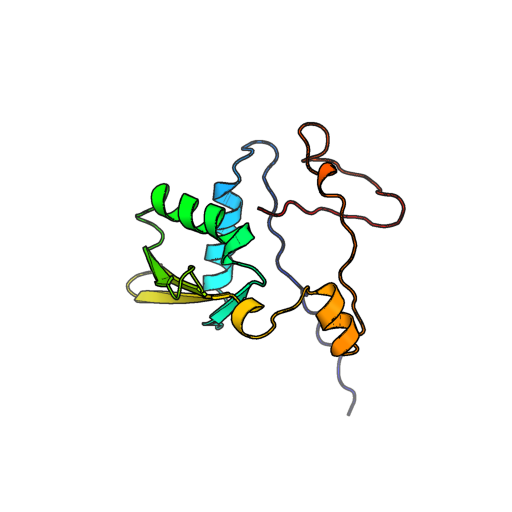. LYS A 1 84 ? -13.563 -0.489 10.602 1.00 93.19 84 LYS A O 1
ATOM 710 N N . MET A 1 85 ? -13.885 1.666 11.153 1.00 93.00 85 MET A N 1
ATOM 711 C CA . MET A 1 85 ? -15.278 1.506 11.572 1.00 93.00 85 MET A CA 1
ATOM 712 C C . MET A 1 85 ? -16.218 1.726 10.381 1.00 93.00 85 MET A C 1
ATOM 714 O O . MET A 1 85 ? -16.184 2.777 9.744 1.00 93.00 85 MET A O 1
ATOM 718 N N . ILE A 1 86 ? -17.077 0.747 10.097 1.00 89.62 86 ILE A N 1
ATOM 719 C CA . ILE A 1 86 ? -18.196 0.871 9.156 1.00 89.62 86 ILE A CA 1
ATOM 720 C C . ILE A 1 86 ? -19.481 0.687 9.964 1.00 89.62 86 ILE A C 1
ATOM 722 O O . ILE A 1 86 ? -19.817 -0.416 10.408 1.00 89.62 86 ILE A O 1
ATOM 726 N N . GLY A 1 87 ? -20.168 1.799 10.233 1.00 90.38 87 GLY A N 1
ATOM 727 C CA . GLY A 1 87 ? -21.243 1.837 11.223 1.00 90.38 87 GLY A CA 1
ATOM 728 C C . GLY A 1 87 ? -20.718 1.436 12.605 1.00 90.38 87 GLY A C 1
ATOM 729 O O . GLY A 1 87 ? -19.791 2.050 13.126 1.00 90.38 87 GLY A O 1
ATOM 730 N N . LYS A 1 88 ? -21.290 0.378 13.190 1.00 93.44 88 LYS A N 1
ATOM 731 C CA . LYS A 1 88 ? -20.868 -0.165 14.496 1.00 93.44 88 LYS A CA 1
ATOM 732 C C . LYS A 1 88 ? -19.854 -1.310 14.391 1.00 93.44 88 LYS A C 1
ATOM 734 O O . LYS A 1 88 ? -19.400 -1.809 15.417 1.00 93.44 88 LYS A O 1
ATOM 739 N N . LYS A 1 89 ? -19.509 -1.755 13.178 1.00 93.12 89 LYS A N 1
ATOM 740 C CA . LYS A 1 89 ? -18.622 -2.903 12.958 1.00 93.12 89 LYS A CA 1
ATOM 741 C C . LYS A 1 89 ? -17.208 -2.428 12.642 1.00 93.12 89 LYS A C 1
ATOM 743 O O . LYS A 1 89 ? -17.013 -1.595 11.759 1.00 93.12 89 LYS A O 1
ATOM 748 N N . LYS A 1 90 ? -16.220 -3.012 13.320 1.00 93.81 90 LYS A N 1
ATOM 749 C CA . LYS A 1 90 ? -14.810 -2.868 12.955 1.00 93.81 90 LYS A CA 1
ATOM 750 C C . LYS A 1 90 ? -14.470 -3.882 11.866 1.00 93.81 90 LYS A C 1
ATOM 752 O O . LYS A 1 90 ? -14.686 -5.079 12.047 1.00 93.81 90 LYS A O 1
ATOM 757 N N . VAL A 1 91 ? -13.984 -3.397 10.731 1.00 94.38 91 VAL A N 1
ATOM 758 C CA . VAL A 1 91 ? -13.558 -4.219 9.590 1.00 94.38 91 VAL A CA 1
ATOM 759 C C . VAL A 1 91 ? -12.050 -4.138 9.417 1.00 94.38 91 VAL A C 1
ATOM 761 O O . VAL A 1 91 ? -11.426 -3.176 9.869 1.00 94.38 91 VAL A O 1
ATOM 764 N N . TYR A 1 92 ? -11.473 -5.151 8.774 1.00 94.94 92 TYR A N 1
ATOM 765 C CA . TYR A 1 92 ? -10.030 -5.318 8.651 1.00 94.94 92 TYR A CA 1
ATOM 766 C C . TYR A 1 92 ? -9.656 -5.705 7.226 1.00 94.94 92 TYR A C 1
ATOM 768 O O . TYR A 1 92 ? -10.296 -6.567 6.631 1.00 94.94 92 TYR A O 1
ATOM 776 N N . ILE A 1 93 ? -8.573 -5.118 6.736 1.00 95.81 93 ILE A N 1
ATOM 777 C CA . ILE A 1 93 ? -7.849 -5.574 5.553 1.00 95.81 93 ILE A CA 1
ATOM 778 C C . ILE A 1 93 ? -6.384 -5.773 5.927 1.00 95.81 93 ILE A C 1
ATOM 780 O O . ILE A 1 93 ? -5.861 -5.144 6.848 1.00 95.81 93 ILE A O 1
ATOM 784 N N . THR A 1 94 ? -5.708 -6.647 5.204 1.00 95.38 94 THR A N 1
ATOM 785 C CA . THR A 1 94 ? -4.276 -6.893 5.340 1.00 95.38 94 THR A CA 1
ATOM 786 C C . THR A 1 94 ? -3.592 -6.527 4.036 1.00 95.38 94 THR A C 1
ATOM 788 O O . THR A 1 94 ? -4.057 -6.930 2.977 1.00 95.38 94 THR A O 1
ATOM 791 N N . ILE A 1 95 ? -2.473 -5.812 4.095 1.00 94.75 95 ILE A N 1
ATOM 792 C CA . ILE A 1 95 ? -1.562 -5.650 2.959 1.00 94.75 95 ILE A CA 1
ATOM 793 C C . ILE A 1 95 ? -0.264 -6.366 3.316 1.00 94.75 95 ILE A C 1
ATOM 795 O O . ILE A 1 95 ? 0.356 -6.054 4.331 1.00 94.75 95 ILE A O 1
ATOM 799 N N . SER A 1 96 ? 0.124 -7.353 2.516 1.00 93.88 96 SER A N 1
ATOM 800 C CA . SER A 1 96 ? 1.318 -8.171 2.729 1.00 93.88 96 SER A CA 1
ATOM 801 C C . SER A 1 96 ? 2.345 -7.917 1.634 1.00 93.88 96 SER A C 1
ATOM 803 O O . SER A 1 96 ? 1.988 -7.783 0.462 1.00 93.88 96 SER A O 1
ATOM 805 N N . ASP A 1 97 ? 3.624 -7.907 2.005 1.00 93.44 97 ASP A N 1
ATOM 806 C CA . ASP A 1 97 ? 4.717 -7.801 1.046 1.00 93.44 97 ASP A CA 1
ATOM 807 C C . ASP A 1 97 ? 4.968 -9.152 0.373 1.00 93.44 97 ASP A C 1
ATOM 809 O O . ASP A 1 97 ? 5.518 -10.086 0.965 1.00 93.44 97 ASP A O 1
ATOM 813 N N . SER A 1 98 ? 4.567 -9.256 -0.889 1.00 92.44 98 SER A N 1
ATOM 814 C CA . SER A 1 98 ? 4.786 -10.458 -1.696 1.00 92.44 98 SER A CA 1
ATOM 815 C C . SER A 1 98 ? 6.251 -10.689 -2.058 1.00 92.44 98 SER A C 1
ATOM 817 O O . SER A 1 98 ? 6.592 -11.814 -2.416 1.00 92.44 98 SER A O 1
ATOM 819 N N . TYR A 1 99 ? 7.132 -9.689 -1.931 1.00 91.88 99 TYR A N 1
ATOM 820 C CA . TYR A 1 99 ? 8.566 -9.864 -2.184 1.00 91.88 99 TYR A CA 1
ATOM 821 C C . TYR A 1 99 ? 9.220 -10.827 -1.188 1.00 91.88 99 TYR A C 1
ATOM 823 O O . TYR A 1 99 ? 10.287 -11.347 -1.469 1.00 91.88 99 TYR A O 1
ATOM 831 N N . THR A 1 100 ? 8.577 -11.095 -0.046 1.00 88.62 100 THR A N 1
ATOM 832 C CA . THR A 1 100 ? 9.035 -12.092 0.939 1.00 88.62 100 THR A CA 1
ATOM 833 C C . THR A 1 100 ? 8.794 -13.542 0.506 1.00 88.62 100 THR A C 1
ATOM 835 O O . THR A 1 100 ? 9.379 -14.458 1.083 1.00 88.62 100 THR A O 1
ATOM 838 N N . ILE A 1 101 ? 7.915 -13.743 -0.480 1.00 89.88 101 ILE A N 1
ATOM 839 C CA . ILE A 1 101 ? 7.546 -15.046 -1.046 1.00 89.88 101 ILE A CA 1
ATOM 840 C C . ILE A 1 101 ? 8.147 -15.182 -2.450 1.00 89.88 101 ILE A C 1
ATOM 842 O O . ILE A 1 101 ? 8.657 -16.235 -2.825 1.00 89.88 101 ILE A O 1
ATOM 846 N N . LEU A 1 102 ? 8.082 -14.104 -3.234 1.00 92.75 102 LEU A N 1
ATOM 847 C CA . LEU A 1 102 ? 8.550 -14.021 -4.611 1.00 92.75 102 LEU A CA 1
ATOM 848 C C . LEU A 1 102 ? 9.742 -13.062 -4.687 1.00 92.75 102 LEU A C 1
ATOM 850 O O . LEU A 1 102 ? 9.601 -11.904 -5.075 1.00 92.75 102 LEU A O 1
ATOM 854 N N . ASN A 1 103 ? 10.921 -13.565 -4.322 1.00 92.00 103 ASN A N 1
ATOM 855 C CA . ASN A 1 103 ? 12.144 -12.778 -4.118 1.00 92.00 103 ASN A CA 1
ATOM 856 C C . ASN A 1 103 ? 12.833 -12.389 -5.442 1.00 92.00 103 ASN A C 1
ATOM 858 O O . ASN A 1 103 ? 14.000 -12.702 -5.681 1.00 92.00 103 ASN A O 1
ATOM 862 N N . SER A 1 104 ? 12.105 -11.766 -6.363 1.00 92.50 104 SER A N 1
ATOM 863 C CA . SER A 1 104 ? 12.628 -11.325 -7.655 1.00 92.50 104 SER A CA 1
ATOM 864 C C . SER A 1 104 ? 11.767 -10.199 -8.209 1.00 92.50 104 SER A C 1
ATOM 866 O O . SER A 1 104 ? 10.622 -10.039 -7.807 1.00 92.50 104 SER A O 1
ATOM 868 N N . SER A 1 105 ? 12.292 -9.411 -9.148 1.00 89.56 105 SER A N 1
ATOM 869 C CA . SER A 1 105 ? 11.514 -8.318 -9.735 1.00 89.56 105 SER A CA 1
ATOM 870 C C . SER A 1 105 ? 10.321 -8.851 -10.530 1.00 89.56 105 SER A C 1
ATOM 872 O O . SER A 1 105 ? 10.425 -9.882 -11.195 1.00 89.56 105 SER A O 1
ATOM 874 N N . LEU A 1 106 ? 9.213 -8.102 -10.559 1.00 89.31 106 LEU A N 1
ATOM 875 C CA . LEU A 1 106 ? 8.028 -8.457 -11.358 1.00 89.31 106 LEU A CA 1
ATOM 876 C C . LEU A 1 106 ? 8.360 -8.811 -12.818 1.00 89.31 106 LEU A C 1
ATOM 878 O O . LEU A 1 106 ? 7.744 -9.706 -13.382 1.00 89.31 106 LEU A O 1
ATOM 882 N N . ALA A 1 107 ? 9.354 -8.156 -13.430 1.00 88.12 107 ALA A N 1
ATOM 883 C CA . ALA A 1 107 ? 9.782 -8.464 -14.796 1.00 88.12 107 ALA A CA 1
ATOM 884 C C . ALA A 1 107 ? 10.466 -9.838 -14.916 1.00 88.12 107 ALA A C 1
ATOM 886 O O . ALA A 1 107 ? 10.251 -10.547 -15.897 1.00 88.12 107 ALA A O 1
ATOM 887 N N . LYS A 1 108 ? 11.285 -10.222 -13.928 1.00 90.31 108 LYS A N 1
ATOM 888 C CA . LYS A 1 108 ? 11.895 -11.556 -13.870 1.00 90.31 108 LYS A CA 1
ATOM 889 C C . LYS A 1 108 ? 10.836 -12.615 -13.575 1.00 90.31 108 LYS A C 1
ATOM 891 O O . LYS A 1 108 ? 10.776 -13.599 -14.299 1.00 90.31 108 LYS A O 1
ATOM 896 N N . LEU A 1 109 ? 9.966 -12.372 -12.590 1.00 91.50 109 LEU A N 1
ATOM 897 C CA . LEU A 1 109 ? 8.857 -13.269 -12.251 1.00 91.50 109 LEU A CA 1
ATOM 898 C C . LEU A 1 109 ? 7.953 -13.513 -13.462 1.00 91.50 109 LEU A C 1
ATOM 900 O O . LEU A 1 109 ? 7.641 -14.658 -13.761 1.00 91.50 109 LEU A O 1
ATOM 904 N N . ALA A 1 110 ? 7.606 -12.463 -14.210 1.00 90.25 110 ALA A N 1
ATOM 905 C CA . ALA A 1 110 ? 6.785 -12.594 -15.407 1.00 90.25 110 ALA A CA 1
ATOM 906 C C . ALA A 1 110 ? 7.415 -13.533 -16.455 1.00 90.25 110 ALA A C 1
ATOM 908 O O . ALA A 1 110 ? 6.731 -14.383 -17.021 1.00 90.25 110 ALA A O 1
ATOM 909 N N . LYS A 1 111 ? 8.734 -13.430 -16.665 1.00 89.19 111 LYS A N 1
ATOM 910 C CA . LYS A 1 111 ? 9.470 -14.342 -17.553 1.00 89.19 111 LYS A CA 1
ATOM 911 C C . LYS A 1 111 ? 9.497 -15.768 -17.006 1.00 89.19 111 LYS A C 1
ATOM 913 O O . LYS A 1 111 ? 9.230 -16.701 -17.750 1.00 89.19 111 LYS A O 1
ATOM 918 N N . THR A 1 112 ? 9.793 -15.936 -15.718 1.00 92.81 112 THR A N 1
ATOM 919 C CA . THR A 1 112 ? 9.877 -17.255 -15.072 1.00 92.81 112 THR A CA 1
ATOM 920 C C . THR A 1 112 ? 8.541 -17.998 -15.094 1.00 92.81 112 THR A C 1
ATOM 922 O O . THR A 1 112 ? 8.521 -19.193 -15.360 1.00 92.81 112 THR A O 1
ATOM 925 N N . PHE A 1 113 ? 7.429 -17.300 -14.857 1.00 92.94 113 PHE A N 1
ATOM 926 C CA . PHE A 1 113 ? 6.083 -17.882 -14.878 1.00 92.94 113 PHE A CA 1
ATOM 927 C C . PHE A 1 113 ? 5.435 -17.894 -16.268 1.00 92.94 113 PHE A C 1
ATOM 929 O O . PHE A 1 113 ? 4.283 -18.302 -16.390 1.00 92.94 113 PHE A O 1
ATOM 936 N N . ASN A 1 114 ? 6.153 -17.450 -17.305 1.00 92.00 114 ASN A N 1
ATOM 937 C CA . ASN A 1 114 ? 5.671 -17.386 -18.683 1.00 92.00 114 ASN A CA 1
ATOM 938 C C . ASN A 1 114 ? 4.293 -16.699 -18.817 1.00 92.00 114 ASN A C 1
ATOM 940 O O . ASN A 1 114 ? 3.409 -17.174 -19.532 1.00 92.00 114 ASN A O 1
ATOM 944 N N . VAL A 1 115 ? 4.082 -15.594 -18.090 1.00 89.06 115 VAL A N 1
ATOM 945 C CA . VAL A 1 115 ? 2.815 -14.848 -18.167 1.00 89.06 115 VAL A CA 1
ATOM 946 C C . VAL A 1 115 ? 2.731 -14.067 -19.476 1.00 89.06 115 VAL A C 1
ATOM 948 O O . VAL A 1 115 ? 3.710 -13.478 -19.934 1.00 89.06 115 VAL A O 1
ATOM 951 N N . SER A 1 116 ? 1.530 -14.003 -20.055 1.00 82.62 116 SER A N 1
ATOM 952 C CA . SER A 1 116 ? 1.270 -13.307 -21.323 1.00 82.62 116 SER A CA 1
ATOM 953 C C . SER A 1 116 ? 1.477 -11.791 -21.248 1.00 82.62 116 SER A C 1
ATOM 955 O O . SER A 1 116 ? 1.706 -11.144 -22.268 1.00 82.62 116 SER A O 1
ATOM 957 N N . THR A 1 117 ? 1.383 -11.214 -20.048 1.00 79.19 117 THR A N 1
ATOM 958 C CA . THR A 1 117 ? 1.432 -9.766 -19.824 1.00 79.19 117 THR A CA 1
ATOM 959 C C . THR A 1 117 ? 2.707 -9.388 -19.083 1.00 79.19 117 THR A C 1
ATOM 961 O O . THR A 1 117 ? 2.873 -9.697 -17.904 1.00 79.19 117 THR A O 1
ATOM 964 N N . LEU A 1 118 ? 3.609 -8.681 -19.764 1.00 75.06 118 LEU A N 1
ATOM 965 C CA . LEU A 1 118 ? 4.854 -8.192 -19.175 1.00 75.06 118 LEU A CA 1
ATOM 966 C C . LEU A 1 118 ? 4.661 -6.821 -18.517 1.00 75.06 118 LEU A C 1
ATOM 968 O O . LEU A 1 118 ? 3.881 -5.989 -18.981 1.00 75.06 118 LEU A O 1
ATOM 972 N N . LYS A 1 119 ? 5.428 -6.556 -17.452 1.00 74.38 119 LYS A N 1
ATOM 973 C CA . LYS A 1 119 ? 5.512 -5.219 -16.852 1.00 74.38 119 LYS A CA 1
ATOM 974 C C . LYS A 1 119 ? 6.068 -4.236 -17.890 1.00 74.38 119 LYS A C 1
ATOM 976 O O . LYS A 1 119 ? 7.188 -4.415 -18.365 1.00 74.38 119 LYS A O 1
ATOM 981 N N . GLY A 1 120 ? 5.299 -3.197 -18.210 1.00 70.31 120 GLY A N 1
ATOM 982 C CA . GLY A 1 120 ? 5.758 -2.099 -19.060 1.00 70.31 120 GLY A CA 1
ATOM 983 C C . GLY A 1 120 ? 6.857 -1.270 -18.389 1.00 70.31 120 GLY A C 1
ATOM 984 O O . GLY A 1 120 ? 6.932 -1.200 -17.159 1.00 70.31 120 GLY A O 1
ATOM 985 N N . ASN A 1 121 ? 7.704 -0.634 -19.200 1.00 73.50 121 ASN A N 1
ATOM 986 C CA . ASN A 1 121 ? 8.676 0.339 -18.713 1.00 73.50 121 ASN A CA 1
ATOM 987 C C . ASN A 1 121 ? 8.016 1.724 -18.670 1.00 73.50 121 ASN A C 1
ATOM 989 O O . ASN A 1 121 ? 7.519 2.195 -19.692 1.00 73.50 121 ASN A O 1
ATOM 993 N N . PHE A 1 122 ? 7.988 2.355 -17.498 1.00 71.56 122 PHE A N 1
ATOM 994 C CA . PHE A 1 122 ? 7.512 3.725 -17.328 1.00 71.56 122 PHE A CA 1
ATOM 995 C C . PHE A 1 122 ? 8.655 4.549 -16.755 1.00 71.56 122 PHE A C 1
ATOM 997 O O . PHE A 1 122 ? 9.237 4.150 -15.747 1.00 71.56 122 PHE A O 1
ATOM 1004 N N . SER A 1 123 ? 8.996 5.656 -17.415 1.00 76.69 123 SER A N 1
ATOM 1005 C CA . SER A 1 123 ? 10.118 6.487 -16.982 1.00 76.69 123 SER A CA 1
ATOM 1006 C C . SER A 1 123 ? 9.827 7.089 -15.612 1.00 76.69 123 SER A C 1
ATOM 1008 O O . SER A 1 123 ? 8.779 7.702 -15.412 1.00 76.69 123 SER A O 1
ATOM 1010 N N . HIS A 1 124 ? 10.764 6.929 -14.680 1.00 74.56 124 HIS A N 1
ATOM 1011 C CA . HIS A 1 124 ? 10.658 7.519 -13.348 1.00 74.56 124 HIS A CA 1
ATOM 1012 C C . HIS A 1 124 ? 10.687 9.053 -13.406 1.00 74.56 124 HIS A C 1
ATOM 1014 O O . HIS A 1 124 ? 9.975 9.701 -12.646 1.00 74.56 124 HIS A O 1
ATOM 1020 N N . ASP A 1 125 ? 11.393 9.621 -14.385 1.00 78.69 125 ASP A N 1
ATOM 1021 C CA . ASP A 1 125 ? 11.510 11.073 -14.574 1.00 78.69 125 ASP A CA 1
ATOM 1022 C C . ASP A 1 125 ? 10.273 11.690 -15.242 1.00 78.69 125 ASP A C 1
ATOM 1024 O O . ASP A 1 125 ? 10.151 12.914 -15.360 1.00 78.69 125 ASP A O 1
ATOM 1028 N N . PHE A 1 126 ? 9.336 10.846 -15.698 1.00 80.12 126 PHE A N 1
ATOM 1029 C CA . PHE A 1 126 ? 8.111 11.329 -16.319 1.00 80.12 126 PHE A CA 1
ATOM 1030 C C . PHE A 1 126 ? 7.201 12.034 -15.319 1.00 80.12 126 PHE A C 1
ATOM 1032 O O . PHE A 1 126 ? 6.472 12.918 -15.733 1.00 80.12 126 PHE A O 1
ATOM 1039 N N . ALA A 1 127 ? 7.196 11.682 -14.034 1.00 77.12 127 ALA A N 1
ATOM 1040 C CA . ALA A 1 127 ? 6.370 12.373 -13.045 1.00 77.12 127 ALA A CA 1
ATOM 1041 C C . ALA A 1 127 ? 7.171 13.518 -12.403 1.00 77.12 127 ALA A C 1
ATOM 1043 O O . ALA A 1 127 ? 7.803 13.335 -11.367 1.00 77.12 127 ALA A O 1
ATOM 1044 N N . ASN A 1 128 ? 7.152 14.698 -13.026 1.00 81.25 128 ASN A N 1
ATOM 1045 C CA . ASN A 1 128 ? 7.763 15.918 -12.494 1.00 81.25 128 ASN A CA 1
ATOM 1046 C C . ASN A 1 128 ? 6.752 17.074 -12.468 1.00 81.25 128 ASN A C 1
ATOM 1048 O O . ASN A 1 128 ? 5.604 16.921 -12.885 1.00 81.25 128 ASN A O 1
ATOM 1052 N N . GLU A 1 129 ? 7.176 18.233 -11.967 1.00 77.00 129 GLU A N 1
ATOM 1053 C CA . GLU A 1 129 ? 6.325 19.418 -11.810 1.00 77.00 129 GLU A CA 1
ATOM 1054 C C . GLU A 1 129 ? 5.571 19.812 -13.093 1.00 77.00 129 GLU A C 1
ATOM 1056 O O . GLU A 1 129 ? 4.412 20.220 -13.029 1.00 77.00 129 GLU A O 1
ATOM 1061 N N . ASN A 1 130 ? 6.187 19.611 -14.260 1.00 80.50 130 ASN A N 1
ATOM 1062 C CA . ASN A 1 130 ? 5.629 20.006 -15.554 1.00 80.50 130 ASN A CA 1
ATOM 1063 C C . ASN A 1 130 ? 4.745 18.928 -16.193 1.00 80.50 130 ASN A C 1
ATOM 1065 O O . ASN A 1 130 ? 3.985 19.209 -17.118 1.00 80.50 130 ASN A O 1
ATOM 1069 N N . THR A 1 131 ? 4.857 17.681 -15.743 1.00 81.81 131 THR A N 1
ATOM 1070 C CA . THR A 1 131 ? 4.283 16.509 -16.422 1.00 81.81 131 THR A CA 1
ATOM 1071 C C . THR A 1 131 ? 3.353 15.684 -15.535 1.00 81.81 131 THR A C 1
ATOM 1073 O O . THR A 1 131 ? 2.719 14.751 -16.025 1.00 81.81 131 THR A O 1
ATOM 1076 N N . LEU A 1 132 ? 3.202 16.044 -14.256 1.00 78.44 132 LEU A N 1
ATOM 1077 C CA . LEU A 1 132 ? 2.334 15.350 -13.299 1.00 78.44 132 LEU A CA 1
ATOM 1078 C C . LEU A 1 132 ? 0.872 15.262 -13.769 1.00 78.44 132 LEU A C 1
ATOM 1080 O O . LEU A 1 132 ? 0.215 14.245 -13.561 1.00 78.44 132 LEU A O 1
ATOM 1084 N N . PHE A 1 133 ? 0.388 16.311 -14.439 1.00 81.25 133 PHE A N 1
ATOM 1085 C CA . PHE A 1 133 ? -0.958 16.391 -15.017 1.00 81.25 133 PHE A CA 1
ATOM 1086 C C . PHE A 1 133 ? -0.932 16.364 -16.548 1.00 81.25 133 PHE A C 1
ATOM 1088 O O . PHE A 1 133 ? -1.825 16.901 -17.201 1.00 81.25 133 PHE A O 1
ATOM 1095 N N . TYR A 1 134 ? 0.107 15.765 -17.138 1.00 78.25 134 TYR A N 1
ATOM 1096 C CA . TYR A 1 134 ? 0.205 15.648 -18.585 1.00 78.25 134 TYR A CA 1
ATOM 1097 C C . TYR A 1 134 ? -0.979 14.856 -19.151 1.00 78.25 134 TYR A C 1
ATOM 1099 O O . TYR A 1 134 ? -1.228 13.709 -18.773 1.00 78.25 134 TYR A O 1
ATOM 1107 N N . ILE A 1 135 ? -1.669 15.460 -20.118 1.00 70.88 135 ILE A N 1
ATOM 1108 C CA . ILE A 1 135 ? -2.697 14.813 -20.929 1.00 70.88 135 ILE A CA 1
ATOM 1109 C C . ILE A 1 135 ? -2.202 14.823 -22.372 1.00 70.88 135 ILE A C 1
ATOM 1111 O O . ILE A 1 135 ? -2.173 15.862 -23.026 1.00 70.88 135 ILE A O 1
ATOM 1115 N N . GLY A 1 136 ? -1.816 13.659 -22.883 1.00 68.06 136 GLY A N 1
ATOM 1116 C CA . GLY A 1 136 ? -1.376 13.533 -24.265 1.00 68.06 136 GLY A CA 1
ATOM 1117 C C . GLY A 1 136 ? -0.879 12.136 -24.613 1.00 68.06 136 GLY A C 1
ATOM 1118 O O . GLY A 1 136 ? -1.038 11.183 -23.846 1.00 68.06 136 GLY A O 1
ATOM 1119 N N . TYR A 1 137 ? -0.299 12.015 -25.804 1.00 57.84 137 TYR A N 1
ATOM 1120 C CA . TYR A 1 137 ? 0.259 10.767 -26.306 1.00 57.84 137 TYR A CA 1
ATOM 1121 C C . TYR A 1 137 ? 1.749 10.688 -25.967 1.00 57.84 137 TYR A C 1
ATOM 1123 O O . TYR A 1 137 ? 2.573 11.357 -26.587 1.00 57.84 137 TYR A O 1
ATOM 1131 N N . LEU A 1 138 ? 2.114 9.804 -25.040 1.00 54.31 138 LEU A N 1
ATOM 1132 C CA . LEU A 1 138 ? 3.459 9.236 -25.031 1.00 54.31 138 LEU A CA 1
ATOM 1133 C C . LEU A 1 138 ? 3.545 8.312 -26.245 1.00 54.31 138 LEU A C 1
ATOM 1135 O O . LEU A 1 138 ? 2.668 7.463 -26.414 1.00 54.31 138 LEU A O 1
ATOM 1139 N N . LEU A 1 139 ? 4.556 8.485 -27.103 1.00 42.91 139 LEU A N 1
ATOM 1140 C CA . LEU A 1 139 ? 4.790 7.632 -28.275 1.00 42.91 139 LEU A CA 1
ATOM 1141 C C . LEU A 1 139 ? 4.597 6.147 -27.885 1.00 42.91 139 LEU A C 1
ATOM 1143 O O . LEU A 1 139 ? 5.443 5.556 -27.220 1.00 42.91 139 LEU A O 1
ATOM 1147 N N . LYS A 1 140 ? 3.450 5.586 -28.313 1.00 38.88 140 LYS A N 1
ATOM 1148 C CA . LYS A 1 140 ? 2.906 4.220 -28.125 1.00 38.88 140 LYS A CA 1
ATOM 1149 C C . LYS A 1 140 ? 2.018 3.878 -26.914 1.00 38.88 140 LYS A C 1
ATOM 1151 O O . LYS A 1 140 ? 1.499 2.766 -26.925 1.00 38.88 140 LYS A O 1
ATOM 1156 N N . PHE A 1 141 ? 1.714 4.760 -25.957 1.00 40.41 141 PHE A N 1
ATOM 1157 C CA . PHE A 1 141 ? 0.721 4.444 -24.909 1.00 40.41 141 PHE A CA 1
ATOM 1158 C C . PHE A 1 141 ? -0.027 5.681 -24.380 1.00 40.41 141 PHE A C 1
ATOM 1160 O O . PHE A 1 141 ? 0.581 6.697 -24.051 1.00 40.41 141 PHE A O 1
ATOM 1167 N N . LYS A 1 142 ? -1.354 5.573 -24.210 1.00 35.94 142 LYS A N 1
ATOM 1168 C CA . LYS A 1 142 ? -2.127 6.493 -23.360 1.00 35.94 142 LYS A CA 1
ATOM 1169 C C . LYS A 1 142 ? -1.898 6.062 -21.911 1.00 35.94 142 LYS A C 1
ATOM 1171 O O . LYS A 1 142 ? -2.554 5.142 -21.432 1.00 35.94 142 LYS A O 1
ATOM 1176 N N . ILE A 1 143 ? -0.914 6.665 -21.249 1.00 40.72 143 ILE A N 1
AT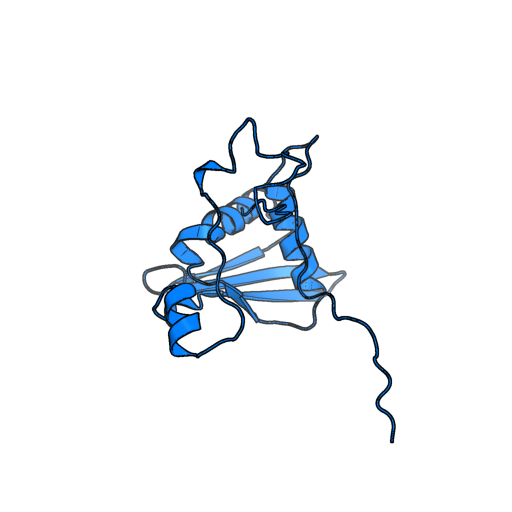OM 1177 C CA . ILE A 1 143 ? -0.606 6.380 -19.845 1.00 40.72 143 ILE A CA 1
ATOM 1178 C C . ILE A 1 143 ? -1.073 7.562 -19.012 1.00 40.72 143 ILE A C 1
ATOM 1180 O O . ILE A 1 143 ? -0.570 8.667 -19.167 1.00 40.72 143 ILE A O 1
ATOM 1184 N N . ILE A 1 144 ? -2.006 7.305 -18.103 1.00 31.31 144 ILE A N 1
ATOM 1185 C CA . ILE A 1 144 ? -2.196 8.142 -16.925 1.00 31.31 144 ILE A CA 1
ATOM 1186 C C . ILE A 1 144 ? -1.779 7.251 -15.763 1.00 31.31 144 ILE A C 1
ATOM 1188 O O . ILE A 1 144 ? -2.472 6.279 -15.451 1.00 31.31 144 ILE A O 1
ATOM 1192 N N . ARG A 1 145 ? -0.622 7.521 -15.160 1.00 39.47 145 ARG A N 1
ATOM 1193 C CA . ARG A 1 145 ? -0.264 6.907 -13.884 1.00 39.47 145 ARG A CA 1
ATOM 1194 C C . ARG A 1 145 ? 0.407 7.935 -12.994 1.00 39.47 145 ARG A C 1
ATOM 1196 O O . ARG A 1 145 ? 1.466 8.446 -13.333 1.00 39.47 145 ARG A O 1
ATOM 1203 N N . VAL A 1 146 ? -0.204 8.148 -11.836 1.00 31.00 146 VAL A N 1
ATOM 1204 C CA . VAL A 1 146 ? 0.475 8.641 -10.646 1.00 31.00 146 VAL A CA 1
ATOM 1205 C C . VAL A 1 146 ? 0.525 7.453 -9.693 1.00 31.00 146 VAL A C 1
ATOM 1207 O O . VAL A 1 146 ? -0.510 6.969 -9.242 1.00 31.00 146 VAL A O 1
ATOM 1210 N N . LEU A 1 147 ? 1.720 6.890 -9.517 1.00 35.94 147 LEU A N 1
ATOM 1211 C CA . LEU A 1 147 ? 2.011 6.018 -8.384 1.00 35.94 147 LEU A CA 1
ATOM 1212 C C . LEU A 1 147 ? 2.340 6.918 -7.203 1.00 35.94 147 LEU A C 1
ATOM 1214 O O . LEU A 1 147 ? 2.953 7.968 -7.394 1.00 35.94 147 LEU A O 1
ATOM 1218 N N . ILE A 1 148 ? 1.894 6.501 -6.028 1.00 35.31 148 ILE A N 1
ATOM 1219 C CA . ILE A 1 148 ? 2.242 7.141 -4.768 1.00 35.31 148 ILE A CA 1
ATOM 1220 C C . ILE A 1 148 ? 3.616 6.623 -4.367 1.00 35.31 148 ILE A C 1
ATOM 1222 O O . ILE A 1 148 ? 3.821 5.395 -4.493 1.00 35.31 148 ILE A O 1
#

InterPro domains:
  IPR004868 DNA-directed DNA polymerase, family B, mitochondria/virus [PF03175] (33-136)
  IPR012337 Ribonuclease H-like superfamily [SSF53098] (22-136)
  IPR036397 Ribonuclease H superfamily [G3DSA:3.30.420.10] (7-139)

Radius of gyration: 17.85 Å; chains: 1; bounding box: 39×45×43 Å

Organism: Epichloe typhina x Neotyphodium lolii (NCBI:txid1915362)

Sequence (148 aa):
MSFSLRSLHKIADIFYIDSETKNSDLVICNMLDTMFKYDVHTYYCHNLANSDLYYILKTSIKYPNIYTFYPTFKYNIIKIIISKMIGKKKVYITISDSYTILNSSLAKLAKTFNVSTLKGNFSHDFANENTLFYIGYLLKFKIIRVLI

Foldseek 3Di:
DDDDPDDDDPPDDAFAQDPPVSDVLVSLVVVVVVVQVDPAAEAEDEPCQPPVVVSNVVNCVVCVQAKDWDFDDDPTGQKIKIWGDDPNDIDIHMYGHCCVVVVDDQQVVCVVVVPPDHDDDDDPVCCDPVRSPDQDDDPPDRDDDDDD

Secondary structure (DSSP, 8-state):
------------------TTT--HHHHHHHHHHHHTTSS--EEEETTGGGTTHHHHHHHHHH-TTT-EEEEEEESEEEEEEEEEEETTEEEEEEEEEGGGTS-S-HHHHHHHTT-SSPPPP--GGGSSTTTTT--S-BTTB-------